Protein AF-A0A3D2N151-F1 (afdb_monomer)

Secondary structure (DSSP, 8-state):
-HHHHHHH--------HHHHTTTS----S-GGGS-HHHHHHHHHHHHHS----

Foldseek 3Di:
DVVCCVVPVDDDDDDDPLVVQQVHDDDDDCPVPDDPVVVVQVVCCVVPVDRDD

Radius of gyration: 14.48 Å; Cα contacts (8 Å, |Δi|>4): 18; chains: 1; bounding box: 33×23×33 Å

pLDDT: mean 87.39, std 14.61, range [55.38, 98.12]

Solvent-accessible surface area (backbone atoms only — not comparable to full-atom values): 3667 Å² total; per-residue (Å²): 124,63,72,60,30,74,75,67,71,52,84,74,89,75,83,51,71,70,64,75,25,62,99,62,76,84,87,74,88,67,67,89,74,56,56,68,71,56,54,50,53,52,51,50,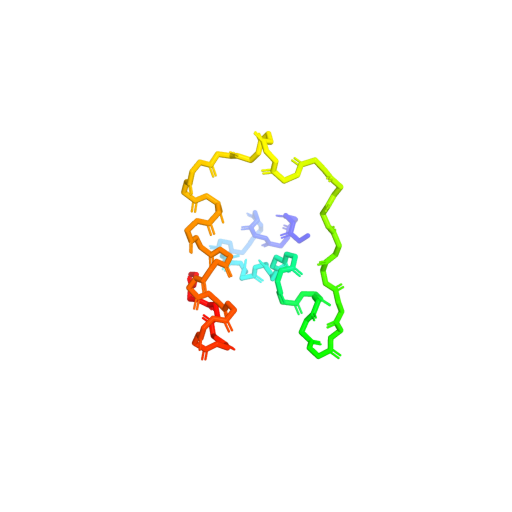25,70,74,69,73,55,84,88,132

Mean predicted aligned error: 6.77 Å

Structure (mmCIF, N/CA/C/O backbone):
data_AF-A0A3D2N151-F1
#
_entry.id   AF-A0A3D2N151-F1
#
loop_
_atom_site.group_PDB
_atom_site.id
_atom_site.type_symbol
_atom_site.label_atom_id
_atom_site.label_alt_id
_atom_site.label_comp_id
_atom_site.label_asym_id
_atom_site.label_entity_id
_atom_site.label_seq_id
_atom_site.pdbx_PDB_ins_code
_atom_site.Cartn_x
_atom_site.Cartn_y
_atom_site.Cartn_z
_atom_site.occupancy
_atom_site.B_iso_or_equiv
_atom_site.auth_seq_id
_atom_site.auth_comp_id
_atom_site.auth_asym_id
_atom_site.auth_atom_id
_atom_site.pdbx_PDB_model_num
ATOM 1 N N . ASP A 1 1 ? -20.346 5.440 7.371 1.00 57.19 1 ASP A N 1
ATOM 2 C CA . ASP A 1 1 ? -20.406 4.962 8.768 1.00 57.19 1 ASP A CA 1
ATOM 3 C C . ASP A 1 1 ? -20.086 6.048 9.812 1.00 57.19 1 ASP A C 1
ATOM 5 O O . ASP A 1 1 ? -19.576 5.755 10.884 1.00 57.19 1 ASP A O 1
ATOM 9 N N . ILE A 1 2 ? -20.388 7.324 9.527 1.00 56.84 2 ILE A N 1
ATOM 10 C CA . ILE A 1 2 ? -20.197 8.429 10.489 1.00 56.84 2 ILE A CA 1
ATOM 11 C C . ILE A 1 2 ? -21.396 8.540 11.443 1.00 56.84 2 ILE A C 1
ATOM 13 O O . ILE A 1 2 ? -21.217 8.784 12.632 1.00 56.84 2 ILE A O 1
ATOM 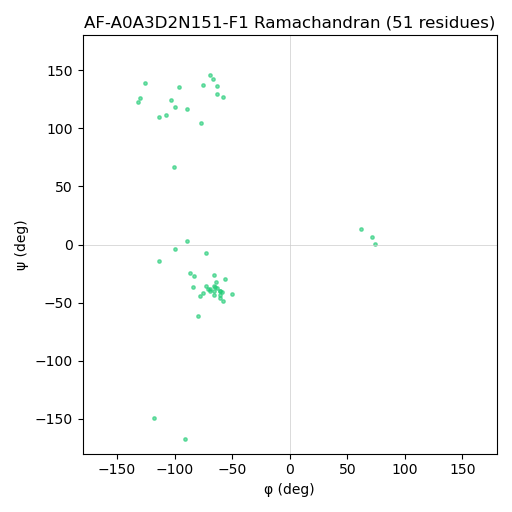17 N N . GLU A 1 3 ? -22.614 8.293 10.950 1.00 55.97 3 GLU A N 1
ATOM 18 C CA . GLU A 1 3 ? -23.842 8.407 11.750 1.00 55.97 3 GLU A CA 1
ATOM 19 C C . GLU A 1 3 ? -23.866 7.455 12.958 1.00 55.97 3 GLU A C 1
ATOM 21 O O . GLU A 1 3 ? -24.245 7.868 14.051 1.00 55.97 3 GLU A O 1
ATOM 26 N N . LYS A 1 4 ? -23.386 6.209 12.825 1.00 55.38 4 LYS A N 1
ATOM 27 C CA . LYS A 1 4 ? -23.307 5.268 13.960 1.00 55.38 4 LYS A CA 1
ATOM 28 C C . LYS A 1 4 ? -22.258 5.662 15.000 1.00 55.38 4 LYS A C 1
ATOM 30 O O . LYS A 1 4 ? -22.523 5.523 16.194 1.00 55.38 4 LYS A O 1
ATOM 35 N N . ALA A 1 5 ? -21.105 6.176 14.571 1.00 57.75 5 ALA A N 1
ATOM 36 C CA . ALA A 1 5 ? -20.020 6.568 15.472 1.00 57.75 5 ALA A CA 1
ATOM 37 C C . ALA A 1 5 ? -20.413 7.759 16.363 1.00 57.75 5 ALA A C 1
ATOM 39 O O . ALA A 1 5 ? -20.055 7.799 17.538 1.00 57.75 5 ALA A O 1
ATOM 40 N N . ILE A 1 6 ? -21.207 8.696 15.830 1.00 59.44 6 ILE A N 1
ATOM 41 C CA . ILE A 1 6 ? -21.697 9.864 16.578 1.00 59.44 6 ILE A CA 1
ATOM 42 C C . ILE A 1 6 ? -22.772 9.467 17.603 1.00 59.44 6 ILE A C 1
ATOM 44 O O . ILE A 1 6 ? -22.801 10.021 18.698 1.00 59.44 6 ILE A O 1
ATOM 48 N N . HIS A 1 7 ? -23.628 8.489 17.287 1.00 56.88 7 HIS A N 1
ATOM 49 C CA . HIS A 1 7 ? -24.711 8.068 18.184 1.00 56.88 7 HIS A CA 1
ATOM 50 C C . HIS A 1 7 ? -24.296 7.059 19.270 1.00 56.88 7 HIS A C 1
ATOM 52 O O . HIS A 1 7 ? -24.941 7.019 20.315 1.00 56.88 7 HIS A O 1
ATOM 58 N N . SER A 1 8 ? -23.258 6.246 19.040 1.00 64.69 8 SER A N 1
ATOM 59 C CA . SER A 1 8 ? -22.842 5.165 19.957 1.00 64.69 8 SER A CA 1
ATOM 60 C C . SER A 1 8 ? -21.476 5.373 20.621 1.00 64.69 8 SER A C 1
ATOM 62 O O . SER A 1 8 ? -21.162 4.677 21.581 1.00 64.69 8 SER A O 1
ATOM 64 N N . GLY A 1 9 ? -20.659 6.317 20.137 1.00 63.47 9 GLY A N 1
ATOM 65 C CA . GLY A 1 9 ? -19.287 6.518 20.617 1.00 63.47 9 GLY A CA 1
ATOM 66 C C . GLY A 1 9 ? -18.290 5.449 20.149 1.00 63.47 9 GLY A C 1
ATOM 67 O O . GLY A 1 9 ? -17.109 5.534 20.482 1.00 63.47 9 GLY A O 1
ATOM 68 N N . GLU A 1 10 ? -18.722 4.461 19.362 1.00 64.88 10 GLU A N 1
ATOM 69 C CA . GLU A 1 10 ? -17.848 3.399 18.868 1.00 64.88 10 GLU A CA 1
ATOM 70 C C . GLU A 1 10 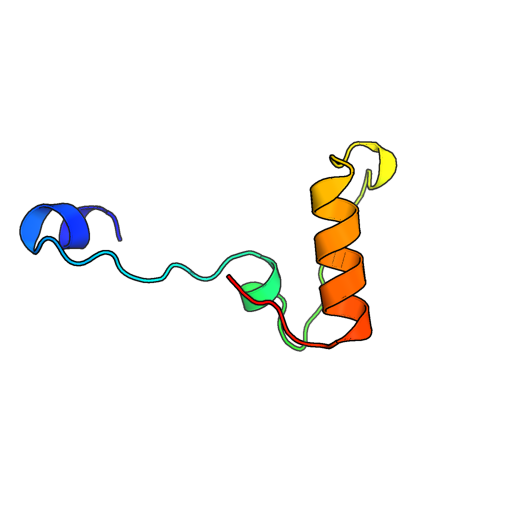? -17.205 3.785 17.531 1.00 64.88 10 GLU A C 1
ATOM 72 O O . GLU A 1 10 ? -17.867 3.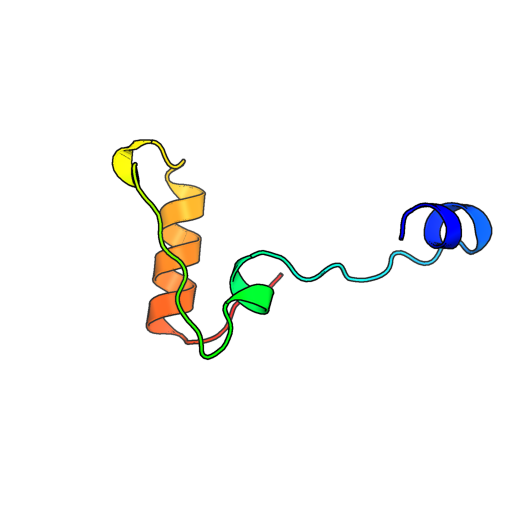977 16.507 1.00 64.88 10 GLU A O 1
ATOM 77 N N . LYS A 1 11 ? -15.872 3.895 17.536 1.00 66.94 11 LYS A N 1
ATOM 78 C CA . LYS A 1 11 ? -15.070 4.100 16.328 1.00 66.94 11 LYS A CA 1
ATOM 79 C C . LYS A 1 11 ? -14.968 2.763 15.590 1.00 66.94 11 LYS A C 1
ATOM 81 O O . LYS A 1 11 ? -14.239 1.871 16.01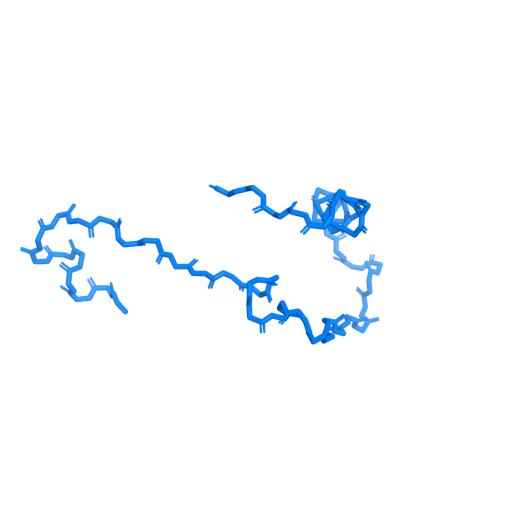2 1.00 66.94 11 LYS A O 1
ATOM 86 N N . ALA A 1 12 ? -15.708 2.621 14.496 1.00 77.75 12 ALA A N 1
ATOM 87 C CA . ALA A 1 12 ? -15.601 1.448 13.639 1.00 77.75 12 ALA A CA 1
ATOM 88 C C . ALA A 1 12 ? -14.326 1.517 12.788 1.00 77.75 12 ALA A C 1
ATOM 90 O O . ALA A 1 12 ? -13.999 2.564 12.222 1.00 77.75 12 ALA A O 1
ATOM 91 N N . PHE A 1 13 ? -13.625 0.389 12.677 1.00 83.50 13 PHE A N 1
ATOM 92 C CA . PHE A 1 13 ? -12.525 0.246 11.732 1.00 83.50 13 PHE A CA 1
ATOM 93 C C . PHE A 1 13 ? -13.047 0.389 10.299 1.00 83.50 13 PHE A C 1
ATOM 95 O O . PHE A 1 13 ? -14.014 -0.274 9.918 1.00 83.50 13 PHE A O 1
ATOM 102 N N . GLN A 1 14 ? -12.400 1.242 9.505 1.00 87.38 14 GLN A N 1
ATOM 103 C CA . GLN A 1 14 ? -12.738 1.446 8.101 1.00 87.38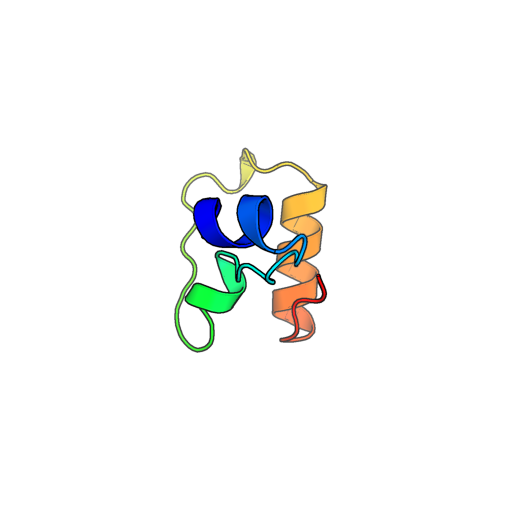 14 GLN A CA 1
ATOM 104 C C . GLN A 1 14 ? -11.581 0.951 7.227 1.00 87.38 14 GLN A C 1
ATOM 106 O O . GLN A 1 14 ? -10.512 1.564 7.241 1.00 87.38 14 GLN A O 1
ATOM 111 N N . PRO A 1 15 ? -11.759 -0.160 6.489 1.00 90.69 15 PRO A N 1
ATOM 112 C CA . PRO A 1 15 ? -10.712 -0.686 5.625 1.00 90.69 15 PRO A CA 1
ATOM 113 C C . PRO A 1 15 ? -10.368 0.305 4.505 1.00 90.69 15 PRO A C 1
ATOM 115 O O . PRO A 1 15 ? -11.254 0.881 3.875 1.00 90.69 15 PRO A O 1
ATOM 118 N N . GLY A 1 16 ? -9.068 0.484 4.259 1.00 93.81 16 GLY A N 1
ATOM 119 C CA . GLY A 1 16 ? -8.546 1.364 3.212 1.00 93.81 16 GLY A CA 1
ATOM 120 C C . GLY A 1 16 ? -8.333 0.672 1.861 1.00 93.81 16 GLY A C 1
ATOM 121 O O . GLY A 1 16 ? -8.750 -0.466 1.639 1.00 93.81 16 GLY A O 1
ATOM 122 N N . LEU A 1 17 ? 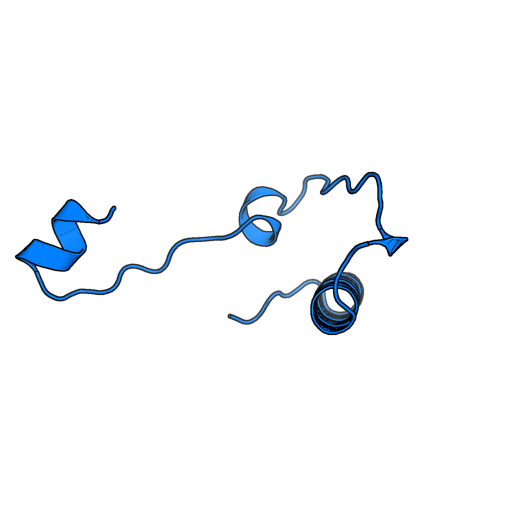-7.617 1.354 0.962 1.00 95.62 17 LEU A N 1
ATOM 123 C CA . LEU A 1 17 ? -7.373 0.897 -0.414 1.00 95.62 17 LEU A CA 1
ATOM 124 C C . LEU A 1 17 ? -6.666 -0.462 -0.488 1.00 95.62 17 LEU A C 1
ATOM 126 O O . LEU A 1 17 ? -7.061 -1.313 -1.279 1.00 95.62 17 LEU A O 1
ATOM 130 N N . LEU A 1 18 ? -5.670 -0.702 0.370 1.00 95.81 18 LEU A N 1
ATOM 131 C CA . LEU A 1 18 ? -4.952 -1.981 0.413 1.00 95.81 18 LEU A CA 1
ATOM 132 C C . LEU A 1 18 ? -5.862 -3.152 0.801 1.00 95.81 18 LEU A C 1
ATOM 134 O O . LEU A 1 18 ? -5.753 -4.237 0.238 1.00 95.81 18 LEU A O 1
ATOM 138 N N . ALA A 1 19 ? -6.798 -2.925 1.725 1.00 95.88 19 ALA A N 1
ATOM 139 C CA . ALA A 1 19 ? -7.778 -3.937 2.097 1.00 95.88 19 ALA A CA 1
ATOM 140 C C . ALA A 1 19 ? -8.773 -4.196 0.954 1.00 95.88 19 ALA A C 1
ATOM 142 O O . ALA A 1 19 ? -9.094 -5.351 0.677 1.00 95.88 19 ALA A O 1
ATOM 143 N N . ALA A 1 20 ? -9.211 -3.144 0.254 1.00 96.25 20 ALA A N 1
ATOM 144 C CA . ALA A 1 20 ? -10.079 -3.269 -0.917 1.00 96.25 20 ALA A CA 1
ATOM 145 C C . ALA A 1 20 ? -9.401 -4.007 -2.089 1.00 96.25 20 ALA A C 1
ATOM 147 O O . ALA A 1 20 ? -10.069 -4.725 -2.829 1.00 96.25 20 ALA A O 1
ATOM 148 N N . ALA A 1 21 ? -8.081 -3.868 -2.237 1.00 97.19 21 ALA A N 1
ATOM 149 C CA . ALA A 1 21 ? -7.288 -4.520 -3.277 1.00 97.19 21 ALA A CA 1
ATOM 150 C C . ALA A 1 21 ? -6.756 -5.912 -2.883 1.00 97.19 21 ALA A C 1
ATOM 152 O O . ALA A 1 21 ? -6.023 -6.523 -3.661 1.00 97.19 21 ALA A O 1
ATOM 153 N N . ASN A 1 22 ? -7.093 -6.439 -1.701 1.00 96.44 22 ASN A N 1
ATOM 154 C CA . ASN A 1 22 ? -6.596 -7.737 -1.250 1.00 96.44 22 ASN A CA 1
ATOM 155 C C . ASN A 1 22 ? -6.970 -8.856 -2.241 1.00 96.44 22 ASN A C 1
ATOM 157 O O . ASN A 1 22 ? -8.143 -9.041 -2.569 1.00 96.44 22 ASN A O 1
ATOM 161 N N . ARG A 1 23 ? -5.970 -9.626 -2.695 1.00 95.69 23 ARG A N 1
ATOM 162 C CA . ARG A 1 23 ? -6.077 -10.638 -3.773 1.00 95.69 23 ARG A CA 1
ATOM 163 C C . ARG A 1 23 ? -6.490 -10.077 -5.147 1.00 95.69 23 ARG A C 1
ATOM 165 O O . ARG A 1 23 ? -6.848 -10.853 -6.032 1.00 95.69 23 ARG A O 1
ATOM 172 N N . GLY A 1 24 ? -6.450 -8.761 -5.315 1.00 95.62 24 GLY A N 1
ATOM 173 C CA . GLY A 1 24 ? -6.633 -8.046 -6.572 1.00 95.62 24 GLY A CA 1
ATOM 174 C C . GLY A 1 24 ? -5.374 -7.262 -6.942 1.00 95.62 24 GLY A C 1
ATOM 175 O O . GLY A 1 24 ? -4.260 -7.663 -6.610 1.00 95.62 24 GLY A O 1
ATOM 176 N N . PHE A 1 25 ? -5.562 -6.139 -7.633 1.00 95.25 25 PHE A N 1
ATOM 177 C CA . PHE A 1 25 ? -4.482 -5.244 -8.042 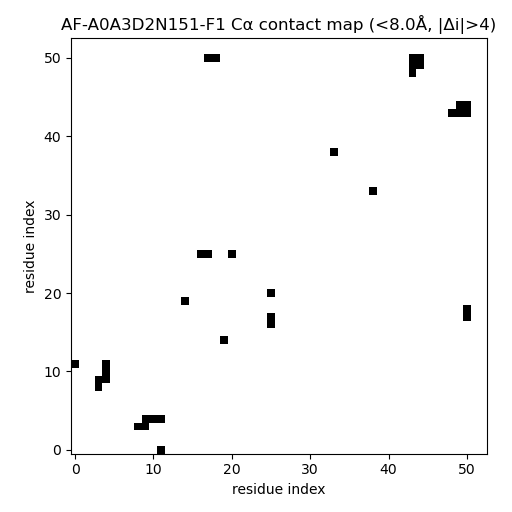1.00 95.25 25 PHE A CA 1
ATOM 178 C C . PHE A 1 25 ? -4.771 -3.820 -7.565 1.00 95.25 25 PHE A C 1
ATOM 180 O O . PHE A 1 25 ? -5.901 -3.346 -7.677 1.00 95.25 25 PHE A O 1
ATOM 187 N N . LEU A 1 26 ? -3.739 -3.135 -7.073 1.00 95.88 26 LEU A N 1
ATOM 188 C CA . LEU A 1 26 ? -3.752 -1.699 -6.810 1.00 95.88 26 LEU A CA 1
ATOM 189 C C . LEU A 1 26 ? -2.890 -1.020 -7.882 1.00 95.88 26 LEU A C 1
ATOM 191 O O . LEU A 1 26 ? -1.680 -1.223 -7.912 1.00 95.88 26 LEU A O 1
ATOM 195 N N . TYR A 1 27 ? -3.517 -0.259 -8.780 1.00 96.06 27 TYR A N 1
ATOM 196 C CA . TYR A 1 27 ? -2.821 0.509 -9.814 1.00 96.06 27 TYR A CA 1
ATOM 197 C C . TYR A 1 27 ? -2.620 1.954 -9.354 1.00 96.06 27 TYR A C 1
ATOM 199 O O . TYR A 1 27 ? -3.544 2.565 -8.817 1.00 96.06 27 TYR A O 1
ATOM 207 N N . ILE A 1 28 ? -1.420 2.489 -9.579 1.00 95.56 28 ILE A N 1
ATOM 208 C CA . ILE A 1 28 ? -1.029 3.859 -9.243 1.00 95.56 28 ILE A CA 1
ATOM 209 C C . ILE A 1 28 ? -0.352 4.443 -10.481 1.00 95.56 28 ILE A C 1
ATOM 211 O O . ILE A 1 28 ? 0.610 3.859 -10.973 1.00 95.56 28 ILE A O 1
ATOM 215 N N . ASP A 1 29 ? -0.870 5.561 -10.983 1.00 96.44 29 ASP A N 1
ATOM 216 C CA . ASP A 1 29 ? -0.389 6.182 -12.222 1.00 96.44 29 ASP A CA 1
ATOM 217 C C . ASP A 1 29 ? 0.897 7.000 -11.978 1.00 96.44 29 ASP A C 1
ATOM 219 O O . ASP A 1 29 ? 1.980 6.646 -12.438 1.00 96.44 29 ASP A O 1
ATOM 223 N N . GLU A 1 30 ? 0.820 8.036 -11.139 1.00 96.69 30 GLU A N 1
ATOM 224 C CA . GLU A 1 30 ? 1.929 8.962 -10.862 1.00 96.69 30 GLU A CA 1
ATOM 225 C C . GLU A 1 30 ? 2.637 8.632 -9.537 1.00 96.69 30 GLU A C 1
ATOM 227 O O . GLU A 1 30 ? 2.586 9.385 -8.563 1.00 96.69 30 GLU A O 1
ATOM 232 N N . VAL A 1 31 ? 3.312 7.477 -9.481 1.00 94.31 31 VAL A N 1
ATOM 233 C CA . VAL A 1 31 ? 3.995 6.997 -8.258 1.00 94.31 31 VAL A CA 1
ATOM 234 C C . VAL A 1 31 ? 5.021 7.993 -7.700 1.00 94.31 31 VAL A C 1
ATOM 236 O O . VAL A 1 31 ? 5.234 8.064 -6.495 1.00 94.31 31 VAL A O 1
ATOM 239 N N . ASN A 1 32 ? 5.631 8.802 -8.565 1.00 93.44 32 ASN A N 1
ATOM 240 C CA . ASN A 1 32 ? 6.639 9.799 -8.206 1.00 93.44 32 ASN A CA 1
ATOM 241 C C . ASN A 1 32 ? 6.078 11.030 -7.473 1.00 93.44 32 ASN A C 1
ATOM 243 O O . ASN A 1 32 ? 6.862 11.887 -7.075 1.00 93.44 32 ASN A O 1
ATOM 247 N N . LEU A 1 33 ? 4.753 11.166 -7.368 1.00 97.44 33 L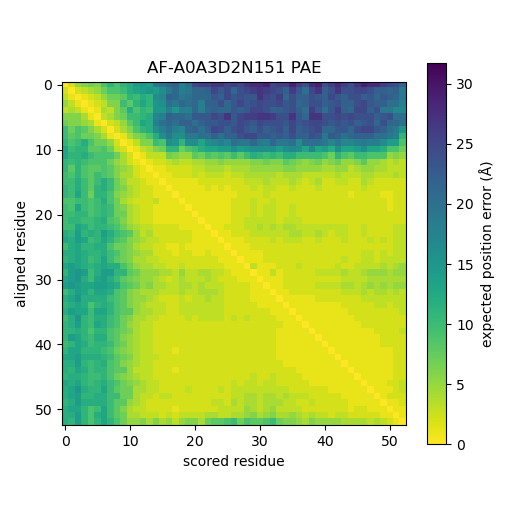EU A N 1
ATOM 248 C CA . LEU A 1 33 ? 4.101 12.249 -6.625 1.00 97.44 33 LEU A CA 1
ATOM 249 C C . LEU A 1 33 ? 3.635 11.817 -5.231 1.00 97.44 33 LEU A C 1
ATOM 251 O O . LEU A 1 33 ? 3.115 12.643 -4.481 1.00 97.44 33 LEU A O 1
ATOM 255 N N . LEU A 1 34 ? 3.789 10.537 -4.885 1.00 97.19 34 LEU A N 1
ATOM 256 C CA . LEU A 1 34 ? 3.468 10.049 -3.551 1.00 97.19 34 LEU A CA 1
ATOM 257 C C . LEU A 1 34 ? 4.466 10.583 -2.525 1.00 97.19 34 LEU A C 1
ATOM 259 O O . LEU A 1 34 ? 5.653 10.726 -2.807 1.00 97.19 34 LEU A O 1
ATOM 263 N N . GLU A 1 35 ? 3.978 10.833 -1.313 1.00 98.12 35 GLU A N 1
ATOM 264 C CA . GLU A 1 35 ? 4.848 11.128 -0.178 1.00 98.12 35 GLU A CA 1
ATOM 265 C C . GLU A 1 35 ? 5.686 9.894 0.188 1.00 98.12 35 GLU A C 1
ATOM 267 O O . GLU A 1 35 ? 5.175 8.771 0.163 1.00 98.12 35 GLU A O 1
ATOM 272 N N . ASP A 1 36 ? 6.946 10.103 0.584 1.00 96.81 36 ASP A N 1
ATOM 273 C CA . ASP A 1 36 ? 7.913 9.029 0.875 1.00 96.81 36 ASP A CA 1
ATOM 274 C C . ASP A 1 36 ? 7.341 7.963 1.823 1.00 96.81 36 ASP A C 1
ATOM 276 O O . ASP A 1 36 ? 7.439 6.767 1.569 1.00 96.81 36 ASP A O 1
ATOM 280 N N . HIS A 1 37 ? 6.632 8.396 2.868 1.00 96.00 37 HIS A N 1
ATOM 281 C CA . HIS A 1 37 ? 6.046 7.494 3.859 1.00 96.00 37 HIS A CA 1
ATOM 282 C C . HIS A 1 37 ? 4.933 6.590 3.293 1.00 96.00 37 HIS A C 1
ATOM 284 O O . HIS A 1 37 ? 4.687 5.505 3.820 1.00 96.00 37 HIS A O 1
ATOM 290 N N . ILE A 1 38 ? 4.247 7.015 2.225 1.00 96.06 38 ILE A N 1
ATOM 291 C CA . ILE A 1 38 ? 3.260 6.183 1.525 1.00 96.06 38 ILE A CA 1
ATOM 292 C C . ILE A 1 38 ? 3.981 5.133 0.688 1.00 96.06 38 ILE A C 1
ATOM 294 O O . ILE A 1 38 ? 3.559 3.978 0.666 1.00 96.06 38 ILE A O 1
ATOM 298 N N . VAL A 1 39 ? 5.069 5.517 0.019 1.00 96.25 39 VAL A N 1
ATOM 299 C CA . VAL A 1 39 ? 5.898 4.583 -0.751 1.00 96.25 39 VAL A CA 1
ATOM 300 C C . VAL A 1 39 ? 6.471 3.510 0.172 1.00 96.25 39 VAL A C 1
ATOM 302 O O . VAL A 1 39 ? 6.332 2.326 -0.135 1.00 96.25 39 VAL A O 1
ATOM 305 N N . ASP A 1 40 ? 7.011 3.901 1.325 1.00 96.12 40 ASP A N 1
ATOM 306 C CA . ASP A 1 40 ? 7.528 2.972 2.335 1.00 96.12 40 ASP A CA 1
ATOM 307 C C . ASP A 1 40 ? 6.445 1.989 2.800 1.00 96.12 40 ASP A C 1
ATOM 309 O O . ASP A 1 40 ? 6.644 0.775 2.755 1.00 96.12 40 ASP A O 1
ATOM 313 N N . ALA A 1 41 ? 5.251 2.488 3.138 1.00 95.69 41 ALA A N 1
ATOM 314 C CA . ALA A 1 41 ? 4.135 1.634 3.542 1.00 95.69 41 ALA A CA 1
ATOM 315 C C . ALA A 1 41 ? 3.717 0.644 2.437 1.00 95.69 41 ALA A C 1
ATOM 317 O O . ALA A 1 41 ? 3.427 -0.521 2.713 1.00 95.69 41 ALA A O 1
ATOM 318 N N . LEU A 1 42 ? 3.695 1.076 1.172 1.00 95.88 42 LEU A N 1
ATOM 319 C CA . LEU A 1 42 ? 3.389 0.192 0.044 1.00 95.88 42 LEU A CA 1
ATOM 320 C C . LEU A 1 42 ? 4.469 -0.883 -0.145 1.00 95.88 42 LEU A C 1
ATOM 322 O O . LEU A 1 42 ? 4.126 -2.036 -0.419 1.00 95.88 42 LEU A O 1
ATOM 326 N N . LEU A 1 43 ? 5.747 -0.531 0.015 1.00 96.00 43 LEU A N 1
ATOM 327 C CA . LEU A 1 43 ? 6.865 -1.473 -0.074 1.00 96.00 43 LEU A CA 1
ATOM 328 C C . LEU A 1 43 ? 6.833 -2.498 1.064 1.00 96.00 43 LEU A C 1
ATOM 330 O O . LEU A 1 43 ? 6.984 -3.696 0.804 1.00 96.00 43 LEU A O 1
ATOM 334 N N . ASP A 1 44 ? 6.555 -2.061 2.290 1.00 96.81 44 ASP A N 1
ATOM 335 C CA . ASP A 1 44 ? 6.424 -2.940 3.454 1.00 96.81 44 ASP A CA 1
ATOM 336 C C . ASP A 1 44 ? 5.295 -3.958 3.264 1.00 96.81 44 ASP A C 1
ATOM 338 O O . ASP A 1 44 ? 5.463 -5.153 3.530 1.00 96.81 44 ASP A O 1
ATOM 342 N N . VAL A 1 45 ? 4.147 -3.517 2.747 1.00 96.75 45 VAL A N 1
ATOM 343 C CA . VAL A 1 45 ? 2.999 -4.396 2.481 1.00 96.75 45 VAL A CA 1
ATOM 344 C C . VAL A 1 45 ? 3.269 -5.329 1.305 1.00 96.75 45 VAL A C 1
ATOM 346 O O . VAL A 1 45 ? 2.890 -6.498 1.363 1.00 96.75 45 VAL A O 1
ATOM 349 N N . ALA A 1 46 ? 3.951 -4.863 0.258 1.00 95.12 46 ALA A N 1
ATOM 350 C CA . ALA A 1 46 ? 4.331 -5.707 -0.872 1.00 95.12 46 ALA A CA 1
ATOM 351 C C . ALA A 1 46 ? 5.318 -6.814 -0.462 1.00 95.12 46 ALA A C 1
ATOM 353 O O . ALA A 1 46 ? 5.226 -7.934 -0.966 1.00 95.12 46 ALA A O 1
ATOM 354 N N . ALA A 1 47 ? 6.235 -6.519 0.464 1.00 97.44 47 ALA A N 1
ATOM 355 C CA . ALA A 1 47 ? 7.212 -7.481 0.966 1.00 97.44 47 ALA A CA 1
ATOM 356 C C . ALA A 1 47 ? 6.618 -8.454 1.998 1.00 97.44 47 ALA A C 1
ATOM 358 O O . ALA A 1 47 ? 6.879 -9.657 1.940 1.00 97.44 47 ALA A O 1
ATOM 359 N N . SER A 1 48 ? 5.831 -7.948 2.950 1.00 97.50 48 SER A N 1
ATOM 360 C CA . SER A 1 48 ? 5.282 -8.746 4.056 1.00 97.50 48 SER A CA 1
ATOM 361 C C . SER A 1 48 ? 3.963 -9.445 3.718 1.00 97.50 48 SER A C 1
ATOM 363 O O . SER A 1 48 ? 3.609 -10.439 4.352 1.00 97.50 48 SER A O 1
ATOM 365 N N . GLY A 1 49 ? 3.212 -8.917 2.749 1.00 95.69 49 GLY A N 1
ATOM 366 C CA . GLY A 1 49 ? 1.837 -9.316 2.456 1.00 95.69 49 GLY A CA 1
ATOM 367 C C . GLY A 1 49 ? 0.815 -8.873 3.511 1.00 95.69 49 GLY A C 1
ATOM 368 O O . GLY A 1 49 ? -0.343 -9.289 3.435 1.00 95.69 49 GLY A O 1
ATOM 369 N N . ILE A 1 50 ? 1.210 -8.067 4.505 1.00 95.50 50 ILE A N 1
ATOM 370 C CA . ILE A 1 50 ? 0.363 -7.672 5.637 1.00 95.50 50 ILE A CA 1
ATOM 371 C C . ILE A 1 50 ? 0.414 -6.153 5.808 1.00 95.50 50 ILE A C 1
ATOM 373 O O . ILE A 1 50 ? 1.479 -5.575 5.970 1.00 95.50 50 ILE A O 1
ATOM 377 N N . ASN A 1 51 ? -0.757 -5.513 5.830 1.00 94.75 51 ASN A N 1
ATOM 378 C CA . ASN A 1 51 ? -0.900 -4.099 6.179 1.00 94.75 51 ASN A CA 1
ATOM 379 C C . ASN A 1 51 ? -1.369 -3.952 7.633 1.00 94.75 51 ASN A C 1
ATOM 381 O O . ASN A 1 51 ? -2.463 -4.416 7.963 1.00 94.75 51 ASN A O 1
ATOM 385 N N . VAL A 1 52 ? -0.559 -3.316 8.483 1.00 90.62 52 VAL A N 1
ATOM 386 C CA . VAL A 1 52 ? -0.858 -3.062 9.903 1.00 90.62 52 VAL A CA 1
ATOM 387 C C . VAL A 1 52 ? -1.268 -1.598 10.067 1.00 90.62 52 VAL A C 1
ATOM 389 O O . VAL A 1 52 ? -0.523 -0.709 9.668 1.00 90.62 52 VAL A O 1
ATOM 392 N N . VAL A 1 53 ? -2.453 -1.360 10.635 1.00 85.50 53 VAL A N 1
ATOM 393 C CA . VAL A 1 53 ? -3.116 -0.044 10.734 1.00 85.50 53 VAL A CA 1
ATOM 394 C C . VAL A 1 53 ? -3.727 0.191 12.106 1.00 85.50 53 VAL A C 1
ATOM 396 O O . VAL A 1 53 ? -4.150 -0.804 12.737 1.00 85.50 53 VAL A O 1
#

Sequence (53 aa):
DIEKAIHSGEKAFQPGLLAAANRGFLYIDEVNLLEDHIVDALLDVAASGINVV